Protein AF-A0A9D6YXT6-F1 (afdb_monomer)

Foldseek 3Di:
DPDQFLLNLLQQQQVCLVVVHHGDPVSLVVLLCQLPDPPCVSNVRSVCNCVVRHQVVLVVVPDPSSPLVNLLSVLSSCPSPPPPRDSVVSSVVVVVVPDDDDDPDQAQEDEQEDPQDLVCCVVPVVVVQVVCCVVRVNHQYEYEEDPVSCVVCVPPPRYHYDYDDDPDPDD

Secondary structure (DSSP, 8-state):
-----HHHHHHHHHHHHHTTPPPPHHHHHHHHHHHT-S-HHHHHHHHHIIIIIIIHHHHHT--HHHHHHHHHHHHHHHHHHSTT--HHHHHHHHHHHHS-----S--SEEEEE--SSHHHIIIIIHHHHHHHHHH-TTSEEEEEE-HHHHTTTTTSTTEEEEE--------

Nearest PDB structures (foldseek):
  3p9k-assembly2_C  TM=3.805E-01  e=6.475E-02  Lolium perenne
  6neh-assembly1_B  TM=3.555E-01  e=7.252E-02  Thalictrum flavum subsp. glaucum
  6i72-assembly1_A  TM=3.650E-01  e=2.525E-01  Fragaria x ananassa
  3p0i-assembly2_B  TM=3.584E-01  e=2.893E+00  Leishmania major

Mean predicted aligned error: 5.85 Å

Structure (mmCIF, N/CA/C/O backbone):
data_AF-A0A9D6YXT6-F1
#
_entry.id   AF-A0A9D6YXT6-F1
#
loop_
_atom_site.group_PDB
_atom_site.id
_atom_site.type_symbol
_atom_site.label_atom_id
_atom_site.label_alt_id
_atom_site.label_comp_id
_atom_site.label_asym_id
_atom_site.label_entity_id
_atom_site.label_seq_id
_atom_site.pdbx_PDB_ins_code
_atom_site.Cartn_x
_atom_site.Cartn_y
_atom_site.Cartn_z
_atom_site.occupancy
_atom_site.B_iso_or_equiv
_atom_site.auth_seq_id
_atom_site.auth_comp_id
_atom_site.auth_asym_id
_atom_site.auth_atom_id
_atom_site.pdbx_PDB_model_num
ATOM 1 N N . MET A 1 1 ? 18.171 1.320 -33.066 1.00 43.44 1 MET A N 1
ATOM 2 C CA . MET A 1 1 ? 17.001 1.457 -32.182 1.00 43.44 1 MET A CA 1
ATOM 3 C C . MET A 1 1 ? 17.459 2.403 -31.096 1.00 43.44 1 MET A C 1
ATOM 5 O O . MET A 1 1 ? 18.426 2.065 -30.427 1.00 43.44 1 MET A O 1
ATOM 9 N N . GLU A 1 2 ? 16.958 3.639 -31.077 1.00 48.84 2 GLU A N 1
ATOM 10 C CA . GLU A 1 2 ? 17.351 4.605 -30.044 1.00 48.84 2 GLU A CA 1
ATOM 11 C C . GLU A 1 2 ? 16.994 4.013 -28.679 1.00 48.84 2 GLU A C 1
ATOM 13 O O . GLU A 1 2 ? 15.892 3.495 -28.502 1.00 48.84 2 GLU A O 1
ATOM 18 N N . SER A 1 3 ? 17.963 3.991 -27.766 1.00 68.75 3 SER A N 1
ATOM 19 C CA . SER A 1 3 ? 17.752 3.510 -26.403 1.00 68.75 3 SER A CA 1
ATOM 20 C C . SER A 1 3 ? 16.791 4.481 -25.723 1.00 68.75 3 SER A C 1
ATOM 22 O O . SER A 1 3 ? 17.176 5.619 -25.459 1.00 68.75 3 SER A O 1
ATOM 24 N N . ILE A 1 4 ? 15.543 4.064 -25.500 1.00 81.75 4 ILE A N 1
ATOM 25 C CA . ILE A 1 4 ? 14.562 4.857 -24.750 1.00 81.75 4 ILE A CA 1
ATOM 26 C C . ILE A 1 4 ? 15.086 4.969 -23.319 1.00 81.75 4 ILE A C 1
ATOM 28 O O . ILE A 1 4 ? 15.505 3.973 -22.734 1.00 81.75 4 ILE A O 1
ATOM 32 N N . SER A 1 5 ? 15.124 6.178 -22.765 1.00 94.00 5 SER A N 1
ATOM 33 C CA . SER A 1 5 ? 15.627 6.378 -21.406 1.00 94.00 5 SER A CA 1
ATOM 34 C C . SER A 1 5 ? 14.657 5.809 -20.357 1.00 94.00 5 SER A C 1
ATOM 36 O O . SER A 1 5 ? 13.442 5.814 -20.582 1.00 94.00 5 SER A O 1
ATOM 38 N N . PRO A 1 6 ? 15.134 5.426 -19.156 1.00 96.50 6 PRO A N 1
ATOM 39 C CA . PRO A 1 6 ? 14.256 4.921 -18.096 1.00 96.50 6 PRO A CA 1
ATOM 40 C C . PRO A 1 6 ? 13.129 5.898 -17.728 1.00 96.50 6 PRO A C 1
ATOM 42 O O . PRO A 1 6 ? 12.015 5.500 -17.390 1.00 96.50 6 PRO A O 1
ATOM 45 N N . GLY A 1 7 ? 13.405 7.205 -17.821 1.00 97.50 7 GLY A N 1
ATOM 46 C CA . GLY A 1 7 ? 12.415 8.253 -17.585 1.00 97.50 7 GLY A CA 1
ATOM 47 C C . GLY A 1 7 ? 11.303 8.273 -18.633 1.00 97.50 7 GLY A C 1
ATOM 48 O O . GLY A 1 7 ? 10.136 8.421 -18.277 1.00 97.50 7 GLY A O 1
ATOM 49 N N . GLU A 1 8 ? 11.642 8.092 -19.909 1.00 97.75 8 GLU A N 1
ATOM 50 C CA . GLU A 1 8 ? 10.658 8.006 -20.993 1.00 97.75 8 GLU A CA 1
ATOM 51 C C . GLU A 1 8 ? 9.803 6.743 -20.864 1.00 97.75 8 GLU A C 1
ATOM 53 O O . GLU A 1 8 ? 8.578 6.844 -20.954 1.00 97.75 8 GLU A O 1
ATOM 58 N N . ILE A 1 9 ? 10.417 5.598 -20.532 1.00 97.88 9 ILE A N 1
ATOM 59 C CA . ILE A 1 9 ? 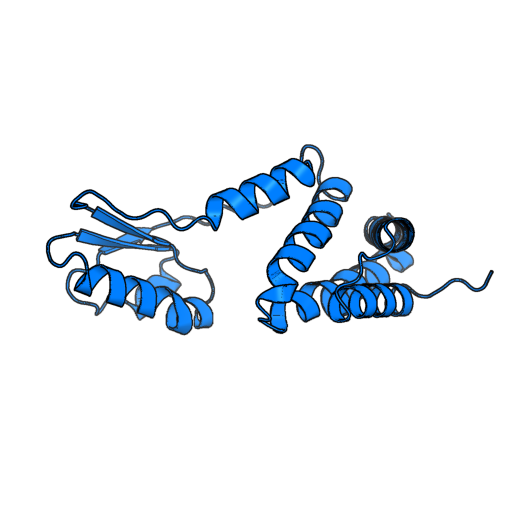9.695 4.348 -20.250 1.00 97.88 9 ILE A CA 1
ATOM 60 C C . ILE A 1 9 ? 8.697 4.556 -19.100 1.00 97.88 9 ILE A C 1
ATOM 62 O O . ILE A 1 9 ? 7.511 4.255 -19.236 1.00 97.88 9 ILE A O 1
ATOM 66 N N . ALA A 1 10 ? 9.136 5.131 -17.975 1.00 98.19 10 ALA A N 1
ATOM 67 C CA . ALA A 1 10 ? 8.265 5.372 -16.824 1.00 98.19 10 ALA A CA 1
ATOM 68 C C . ALA A 1 10 ? 7.097 6.326 -17.146 1.00 98.19 10 ALA A C 1
ATOM 70 O O . ALA A 1 10 ? 5.970 6.096 -16.697 1.00 98.19 10 ALA A O 1
ATOM 71 N N . ILE A 1 11 ? 7.333 7.374 -17.945 1.00 98.12 11 ILE A N 1
ATOM 72 C CA . ILE A 1 11 ? 6.280 8.295 -18.409 1.00 98.12 11 ILE A CA 1
ATOM 73 C C . ILE A 1 11 ? 5.278 7.568 -19.311 1.00 98.12 11 ILE A C 1
ATOM 75 O O . ILE A 1 11 ? 4.068 7.774 -19.185 1.00 98.12 11 ILE A O 1
ATOM 79 N N . GLU A 1 12 ? 5.751 6.721 -20.222 1.00 97.88 12 GLU A N 1
ATOM 80 C CA . GLU A 1 12 ? 4.890 5.948 -21.113 1.00 97.88 12 GLU A CA 1
ATOM 81 C C . GLU A 1 12 ? 3.995 4.978 -20.330 1.00 97.88 12 GLU A C 1
ATOM 83 O O . GLU A 1 12 ? 2.769 4.996 -20.498 1.00 97.88 12 GLU A O 1
ATOM 88 N N . LEU A 1 13 ? 4.578 4.216 -19.399 1.00 98.06 13 LEU A N 1
ATOM 89 C CA . LEU A 1 13 ? 3.853 3.331 -18.483 1.00 98.06 13 LEU A CA 1
ATOM 90 C C . LEU A 1 13 ? 2.803 4.101 -17.666 1.00 98.06 13 LEU A C 1
ATOM 92 O O . LEU A 1 13 ? 1.645 3.674 -17.575 1.00 98.06 13 LEU A O 1
ATOM 96 N N . LEU A 1 14 ? 3.166 5.272 -17.127 1.00 97.75 14 LEU A N 1
ATOM 97 C CA . LEU A 1 14 ? 2.241 6.133 -16.389 1.00 97.75 14 LEU A CA 1
ATOM 98 C C . LEU A 1 14 ? 1.073 6.574 -17.280 1.00 97.75 14 LEU A C 1
ATOM 100 O O . LEU A 1 14 ? -0.085 6.469 -16.879 1.00 97.75 14 LEU A O 1
ATOM 104 N N . ASN A 1 15 ? 1.343 7.014 -18.510 1.00 97.94 15 ASN A N 1
ATOM 105 C CA . ASN A 1 15 ? 0.306 7.435 -19.453 1.00 97.94 15 ASN A CA 1
ATOM 106 C C . ASN A 1 15 ? -0.659 6.296 -19.808 1.00 97.94 15 ASN A C 1
ATOM 108 O O . ASN A 1 15 ? -1.863 6.532 -19.942 1.00 97.94 15 ASN A O 1
ATOM 112 N N . HIS A 1 16 ? -0.170 5.059 -19.938 1.00 97.69 16 HIS A N 1
ATOM 113 C CA . HIS A 1 16 ? -1.038 3.891 -20.101 1.00 97.69 16 HIS A CA 1
ATOM 114 C C . HIS A 1 16 ? -1.982 3.711 -18.911 1.00 97.69 16 HIS A C 1
ATOM 116 O O . HIS A 1 16 ? -3.196 3.597 -19.111 1.00 97.69 16 HIS A O 1
ATOM 122 N N . CYS A 1 17 ? -1.443 3.776 -17.693 1.00 96.56 17 CYS A N 1
ATOM 123 C CA . CYS A 1 17 ? -2.218 3.669 -16.459 1.00 96.56 17 CYS A CA 1
ATOM 124 C C . CYS A 1 17 ? -3.275 4.779 -16.349 1.00 96.56 17 CYS A C 1
ATOM 126 O O . CYS A 1 17 ? -4.447 4.506 -16.080 1.00 96.56 17 CYS A O 1
ATOM 128 N N . LEU A 1 18 ? -2.896 6.033 -16.618 1.00 95.94 18 LEU A N 1
ATOM 129 C CA . LEU A 1 18 ? -3.794 7.189 -16.533 1.00 95.94 18 LEU A CA 1
ATOM 130 C C . LEU A 1 18 ? -4.954 7.109 -17.529 1.00 95.94 18 LEU A C 1
ATOM 132 O O . LEU A 1 18 ? -6.069 7.509 -17.182 1.00 95.94 18 LEU A O 1
ATOM 136 N N . ARG A 1 19 ? -4.717 6.546 -18.722 1.00 96.00 19 ARG A N 1
ATOM 137 C CA . ARG A 1 19 ? -5.738 6.296 -19.755 1.00 96.00 19 ARG A CA 1
ATOM 138 C C . ARG A 1 19 ? -6.630 5.083 -19.468 1.00 96.00 19 ARG A C 1
ATOM 140 O O . ARG A 1 19 ? -7.597 4.874 -20.193 1.00 96.00 19 ARG A O 1
ATOM 147 N N . GLY A 1 20 ? -6.326 4.287 -18.441 1.00 93.00 20 GLY A N 1
ATOM 148 C CA . GLY A 1 20 ? -7.050 3.048 -18.132 1.00 93.00 20 GLY A CA 1
ATOM 149 C C . GLY A 1 20 ? -6.750 1.894 -19.096 1.00 93.00 20 GLY A C 1
ATOM 150 O O . GLY A 1 20 ? -7.465 0.897 -19.100 1.00 93.00 20 GLY A O 1
ATOM 151 N N . SER A 1 21 ? -5.706 2.020 -19.917 1.00 93.06 21 SER A N 1
ATOM 152 C CA . SER A 1 21 ? -5.207 0.928 -20.756 1.00 93.06 21 SER A CA 1
ATOM 153 C C . SER A 1 21 ? -4.228 0.054 -19.974 1.00 93.06 21 SER A C 1
ATOM 155 O O . SER A 1 21 ? -3.519 0.556 -19.101 1.00 93.06 21 SER A O 1
ATOM 157 N N . ARG A 1 22 ? -4.134 -1.234 -20.323 1.00 89.69 22 ARG A N 1
ATOM 158 C CA . ARG A 1 22 ? -3.049 -2.089 -19.823 1.00 89.69 22 ARG A CA 1
ATOM 159 C C . ARG A 1 22 ? -1.712 -1.539 -20.325 1.00 89.69 22 ARG A C 1
ATOM 161 O O . ARG A 1 22 ? -1.607 -1.171 -21.496 1.00 89.69 22 ARG A O 1
ATOM 168 N N . TRP A 1 23 ? -0.730 -1.446 -19.436 1.00 94.44 23 TRP A N 1
ATOM 169 C CA . TRP A 1 23 ? 0.634 -1.083 -19.810 1.00 94.44 23 TRP A CA 1
ATOM 170 C C . TRP A 1 23 ? 1.308 -2.246 -20.561 1.00 94.44 23 TRP A C 1
ATOM 172 O O . TRP A 1 23 ? 0.962 -3.404 -20.312 1.00 94.44 23 TRP A O 1
ATOM 182 N N . PRO A 1 24 ? 2.252 -1.973 -21.476 1.00 95.88 24 PRO A N 1
ATOM 183 C CA . PRO A 1 24 ? 3.062 -3.021 -22.091 1.00 95.88 24 PRO A CA 1
ATOM 184 C C . PRO A 1 24 ? 3.970 -3.687 -21.048 1.00 95.88 24 PRO A C 1
ATOM 186 O O . PRO A 1 24 ? 4.709 -2.994 -20.350 1.00 95.88 24 PRO A O 1
ATOM 189 N N . GLU A 1 25 ? 3.908 -5.015 -20.933 1.00 94.69 25 GLU A N 1
ATOM 190 C CA . GLU A 1 25 ? 4.705 -5.772 -19.952 1.00 94.69 25 GLU A CA 1
ATOM 191 C C . GLU A 1 25 ? 6.196 -5.691 -20.262 1.00 94.69 25 GLU A C 1
ATOM 193 O O . GLU A 1 25 ? 6.953 -5.324 -19.375 1.00 94.69 25 GLU A O 1
ATOM 198 N N . ASP A 1 26 ? 6.592 -5.847 -21.527 1.00 95.94 26 ASP A N 1
ATOM 199 C CA . ASP A 1 26 ? 7.999 -5.756 -21.943 1.00 95.94 26 ASP A CA 1
ATOM 200 C C . ASP A 1 26 ? 8.654 -4.410 -21.568 1.00 95.94 26 ASP A C 1
ATOM 202 O O . ASP A 1 26 ? 9.834 -4.360 -21.221 1.00 95.94 26 ASP A O 1
ATOM 206 N N . LEU A 1 27 ? 7.897 -3.303 -21.606 1.00 96.62 27 LEU A N 1
ATOM 207 C CA . LEU A 1 27 ? 8.403 -1.988 -21.184 1.00 96.62 27 LEU A CA 1
ATOM 208 C C . LEU A 1 27 ? 8.603 -1.920 -19.671 1.00 96.62 27 LEU A C 1
ATOM 210 O O . LEU A 1 27 ? 9.585 -1.348 -19.202 1.00 96.62 27 LEU A O 1
ATOM 214 N N . LEU A 1 28 ? 7.667 -2.486 -18.908 1.00 97.56 28 LEU A N 1
ATOM 215 C CA . LEU A 1 28 ? 7.794 -2.559 -17.459 1.00 97.56 28 LEU A CA 1
ATOM 216 C C . LEU A 1 28 ? 8.953 -3.482 -17.065 1.00 97.56 28 LEU A C 1
ATOM 218 O O . LEU A 1 28 ? 9.742 -3.103 -16.207 1.00 97.56 28 LEU A O 1
ATOM 222 N N . ASP A 1 29 ? 9.089 -4.632 -17.722 1.00 97.25 29 ASP A N 1
ATOM 223 C CA . ASP A 1 29 ? 10.182 -5.580 -17.509 1.00 97.25 29 ASP A CA 1
ATOM 224 C C . ASP A 1 29 ? 11.534 -4.945 -17.818 1.00 97.25 29 ASP A C 1
ATOM 226 O O . ASP A 1 29 ? 12.435 -5.038 -16.996 1.00 97.25 29 ASP A O 1
ATOM 230 N N . THR A 1 30 ? 11.647 -4.194 -18.918 1.00 97.12 30 THR A N 1
ATOM 231 C CA . THR A 1 30 ? 12.873 -3.442 -19.241 1.00 97.12 30 THR A CA 1
ATOM 232 C C . THR A 1 30 ? 13.252 -2.480 -18.112 1.00 97.12 30 THR A C 1
ATOM 234 O O . THR A 1 30 ? 14.396 -2.462 -17.666 1.00 97.12 30 THR A O 1
ATOM 237 N N . LEU A 1 31 ? 12.288 -1.702 -17.605 1.00 97.81 31 LEU A N 1
ATOM 238 C CA . LEU A 1 31 ? 12.543 -0.749 -16.522 1.00 97.81 31 LEU A CA 1
ATOM 239 C C . LEU A 1 31 ? 12.917 -1.444 -15.203 1.00 97.81 31 LEU A C 1
ATOM 241 O O . LEU A 1 31 ? 13.724 -0.913 -14.441 1.00 97.81 31 LEU A O 1
ATOM 245 N N . ILE A 1 32 ? 12.317 -2.602 -14.914 1.00 97.81 32 ILE A N 1
ATOM 246 C CA . ILE A 1 32 ? 12.629 -3.395 -13.720 1.00 97.81 32 ILE A CA 1
ATOM 247 C C . ILE A 1 32 ? 14.019 -4.019 -13.838 1.00 97.81 32 ILE A C 1
ATOM 249 O O . ILE A 1 32 ? 14.790 -3.929 -12.888 1.00 97.81 32 ILE A O 1
ATOM 253 N N . ASP A 1 33 ? 14.337 -4.627 -14.978 1.00 97.50 33 ASP A N 1
ATOM 254 C CA . ASP A 1 33 ? 15.618 -5.288 -15.212 1.00 97.50 33 ASP A CA 1
ATOM 255 C C . ASP A 1 33 ? 16.767 -4.280 -15.100 1.00 97.50 33 ASP A C 1
ATOM 257 O O . ASP A 1 33 ? 17.734 -4.543 -14.391 1.00 97.50 33 ASP A O 1
ATOM 261 N N . GLU A 1 34 ? 16.621 -3.083 -15.682 1.00 97.62 34 GLU A N 1
ATOM 262 C CA . GLU A 1 34 ? 17.597 -2.004 -15.498 1.00 97.62 34 GLU A CA 1
ATOM 263 C C . GLU A 1 34 ? 17.688 -1.545 -14.038 1.00 97.62 34 GLU A C 1
ATOM 265 O O . GLU A 1 34 ? 18.783 -1.279 -13.556 1.00 97.62 34 GLU A O 1
ATOM 270 N N . ALA A 1 35 ? 16.567 -1.459 -13.310 1.00 97.81 35 ALA A N 1
ATOM 271 C CA . ALA A 1 35 ? 16.558 -1.063 -11.898 1.00 97.81 35 ALA A CA 1
ATOM 272 C C . ALA A 1 35 ? 17.209 -2.103 -10.968 1.00 97.81 35 ALA A C 1
ATOM 274 O O . ALA A 1 35 ? 17.681 -1.735 -9.892 1.00 97.81 35 ALA A O 1
ATOM 275 N N . LEU A 1 36 ? 17.222 -3.375 -11.371 1.00 97.44 36 LEU A N 1
ATOM 276 C CA . LEU A 1 36 ? 17.840 -4.491 -10.651 1.00 97.44 36 LEU A CA 1
ATOM 277 C C . LEU A 1 36 ? 19.265 -4.806 -11.135 1.00 97.44 36 LEU A C 1
ATOM 279 O O . LEU A 1 36 ? 19.871 -5.749 -10.627 1.00 97.44 36 LEU A O 1
ATOM 283 N N . ASP A 1 37 ? 19.788 -4.049 -12.102 1.00 97.75 37 ASP A N 1
ATOM 284 C CA . ASP A 1 37 ? 21.118 -4.270 -12.666 1.00 97.75 37 ASP A CA 1
ATOM 285 C C . ASP A 1 37 ? 22.225 -4.080 -11.609 1.00 97.75 37 ASP A C 1
ATOM 287 O O . ASP A 1 37 ? 22.108 -3.276 -10.679 1.00 97.75 37 ASP A O 1
ATOM 291 N N . GLU A 1 38 ? 23.322 -4.825 -11.747 1.00 97.06 38 GLU A N 1
ATOM 292 C CA . GLU A 1 38 ? 24.480 -4.707 -10.856 1.00 97.06 38 GLU A CA 1
ATOM 293 C C . GLU A 1 38 ? 25.279 -3.413 -11.112 1.00 97.06 38 GLU A C 1
ATOM 295 O O . GLU A 1 38 ? 25.961 -2.918 -10.210 1.00 97.06 38 GLU A O 1
ATOM 300 N N . ASP A 1 39 ? 25.206 -2.837 -12.321 1.00 97.44 39 ASP A N 1
ATOM 301 C CA . ASP A 1 39 ? 25.798 -1.536 -12.630 1.00 97.44 39 ASP A CA 1
ATOM 302 C C . ASP A 1 39 ? 24.911 -0.404 -12.093 1.00 97.44 39 ASP A C 1
ATOM 304 O O . ASP A 1 39 ? 23.877 -0.044 -12.661 1.00 97.44 39 ASP A O 1
ATOM 308 N N . GLU A 1 40 ? 25.376 0.247 -11.024 1.00 96.94 40 GLU A N 1
ATOM 309 C CA . GLU A 1 40 ? 24.709 1.402 -10.415 1.00 96.94 40 GLU A CA 1
ATOM 310 C C . GLU A 1 40 ? 24.395 2.532 -11.411 1.00 96.94 40 GLU A C 1
ATOM 312 O O . GLU A 1 40 ? 23.467 3.316 -11.178 1.00 96.94 40 GLU A O 1
ATOM 317 N N . ARG A 1 41 ? 25.143 2.641 -12.520 1.00 95.62 41 ARG A N 1
ATOM 318 C CA . ARG A 1 41 ? 24.898 3.643 -13.570 1.00 95.62 41 ARG A CA 1
ATOM 319 C C . ARG A 1 41 ? 23.615 3.376 -14.350 1.00 95.62 41 ARG A C 1
ATOM 321 O O . ARG A 1 41 ? 23.041 4.335 -14.864 1.00 95.62 41 ARG A O 1
ATOM 328 N N . LEU A 1 42 ? 23.180 2.119 -14.421 1.00 94.50 42 LEU A N 1
ATOM 329 C CA . LEU A 1 42 ? 21.900 1.695 -14.991 1.00 94.50 42 LEU A CA 1
ATOM 330 C C . LEU A 1 42 ? 20.820 1.655 -13.900 1.00 94.50 42 LEU A C 1
ATOM 332 O O . LEU A 1 42 ? 19.773 2.293 -14.039 1.00 94.50 42 LEU A O 1
ATOM 336 N N . ALA A 1 43 ? 21.129 1.036 -12.757 1.00 97.62 43 ALA A N 1
ATOM 337 C CA . ALA A 1 43 ? 20.175 0.835 -11.670 1.00 97.62 43 ALA A CA 1
ATOM 338 C C . ALA A 1 43 ? 19.663 2.130 -11.042 1.00 97.62 43 ALA A C 1
ATOM 340 O O . ALA A 1 43 ? 18.466 2.271 -10.786 1.00 97.62 43 ALA A O 1
ATOM 341 N N . THR A 1 44 ? 20.535 3.116 -10.815 1.00 97.62 44 THR A N 1
ATOM 342 C CA . THR A 1 44 ? 20.147 4.374 -10.159 1.00 97.62 44 THR A CA 1
ATOM 343 C C . THR A 1 44 ? 19.099 5.167 -10.953 1.00 97.62 44 THR A C 1
ATOM 345 O O . THR A 1 44 ? 18.063 5.526 -10.377 1.00 97.62 44 THR A O 1
ATOM 348 N N . PRO A 1 45 ? 19.309 5.491 -12.248 1.00 97.88 45 PRO A N 1
ATOM 349 C CA . PRO A 1 45 ? 18.307 6.223 -13.017 1.00 97.88 45 PRO A CA 1
ATOM 350 C C . PRO A 1 45 ? 17.015 5.421 -13.222 1.00 97.88 45 PRO A C 1
ATOM 352 O O . PRO A 1 45 ? 15.941 6.020 -13.128 1.00 97.88 45 PRO A O 1
ATOM 355 N N . ALA A 1 46 ? 17.090 4.102 -13.427 1.00 98.06 46 ALA A N 1
ATOM 356 C CA . ALA A 1 46 ? 15.914 3.246 -13.581 1.00 98.06 46 ALA A CA 1
ATOM 357 C C . ALA A 1 46 ? 15.095 3.136 -12.289 1.00 98.06 46 ALA A C 1
ATOM 359 O O . ALA A 1 46 ? 13.892 3.396 -12.302 1.00 98.06 46 ALA A O 1
ATOM 360 N N . THR A 1 47 ? 15.748 2.900 -11.148 1.00 98.25 47 THR A N 1
ATOM 361 C CA . THR A 1 47 ? 15.110 2.918 -9.821 1.00 98.25 47 THR A CA 1
ATOM 362 C C . THR A 1 47 ? 14.422 4.255 -9.570 1.00 98.25 47 THR A C 1
ATOM 364 O O . THR A 1 47 ? 13.256 4.305 -9.172 1.00 98.25 47 THR A O 1
ATOM 367 N N . ARG A 1 48 ? 15.110 5.370 -9.845 1.00 98.25 48 ARG A N 1
ATOM 368 C CA . ARG A 1 48 ? 14.524 6.702 -9.671 1.00 98.25 48 ARG A CA 1
ATOM 369 C C . ARG A 1 48 ? 13.310 6.912 -10.574 1.00 98.25 48 ARG A C 1
ATOM 371 O O . ARG A 1 48 ? 12.329 7.488 -10.114 1.00 98.25 48 ARG A O 1
ATOM 378 N N . ALA A 1 49 ? 13.367 6.486 -11.833 1.00 98.31 49 ALA A N 1
ATOM 379 C CA . ALA A 1 49 ? 12.247 6.610 -12.759 1.00 98.31 49 ALA A CA 1
ATOM 380 C C . ALA A 1 49 ? 11.054 5.745 -12.319 1.00 98.31 49 ALA A C 1
ATOM 382 O O . ALA A 1 49 ? 9.938 6.255 -12.213 1.00 98.31 49 ALA A O 1
ATOM 383 N N . LEU A 1 50 ? 11.297 4.479 -11.970 1.00 98.31 50 LEU A N 1
ATOM 384 C CA . LEU A 1 50 ? 10.284 3.565 -11.449 1.00 98.31 50 LEU A CA 1
ATOM 385 C C . LEU A 1 50 ? 9.567 4.168 -10.237 1.00 98.31 50 LEU A C 1
ATOM 387 O O . LEU A 1 50 ? 8.344 4.280 -10.241 1.00 98.31 50 LEU A O 1
ATOM 391 N N . PHE A 1 51 ? 10.303 4.625 -9.222 1.00 97.94 51 PHE A N 1
ATOM 392 C CA . PHE A 1 51 ? 9.673 5.153 -8.014 1.00 97.94 51 PHE A CA 1
ATOM 393 C C . PHE A 1 51 ? 9.096 6.558 -8.202 1.00 97.94 51 PHE A C 1
ATOM 395 O O . PHE A 1 51 ? 7.891 6.738 -8.046 1.00 97.94 51 PHE A O 1
ATOM 402 N N . ALA A 1 52 ? 9.908 7.542 -8.588 1.00 97.38 52 ALA A N 1
ATOM 403 C CA . ALA A 1 52 ? 9.502 8.949 -8.554 1.00 97.38 52 ALA A CA 1
ATOM 404 C C . ALA A 1 52 ? 8.521 9.343 -9.672 1.00 97.38 52 ALA A C 1
ATOM 406 O O . ALA A 1 52 ? 7.756 10.298 -9.525 1.00 97.38 52 ALA A O 1
ATOM 407 N N . ILE A 1 53 ? 8.553 8.650 -10.816 1.00 97.88 53 ILE A N 1
ATOM 408 C CA . ILE A 1 53 ? 7.695 8.974 -11.965 1.00 97.88 53 ILE A CA 1
ATOM 409 C C . ILE A 1 53 ? 6.481 8.052 -12.019 1.00 97.88 53 ILE A C 1
ATOM 411 O O . ILE A 1 53 ? 5.393 8.537 -12.318 1.00 97.88 53 ILE A O 1
ATOM 415 N N . LEU A 1 54 ? 6.632 6.757 -11.734 1.00 97.56 54 LEU A N 1
ATOM 416 C CA . LEU A 1 54 ? 5.544 5.793 -11.892 1.00 97.56 54 LEU A CA 1
ATOM 417 C C . LEU A 1 54 ? 4.852 5.464 -10.562 1.00 97.56 54 LEU A C 1
ATOM 419 O O . LEU A 1 54 ? 3.674 5.786 -10.399 1.00 97.56 54 LEU A O 1
ATOM 423 N N . ILE A 1 55 ? 5.558 4.851 -9.607 1.00 96.81 55 ILE A N 1
ATOM 424 C CA . ILE A 1 55 ? 4.953 4.323 -8.370 1.00 96.81 55 ILE A CA 1
ATOM 425 C C . ILE A 1 55 ? 4.407 5.442 -7.479 1.00 96.81 55 ILE A C 1
ATOM 427 O O . ILE A 1 55 ? 3.230 5.407 -7.117 1.00 96.81 55 ILE A O 1
ATOM 431 N N . GLU A 1 56 ? 5.215 6.455 -7.164 1.00 95.56 56 GLU A N 1
ATOM 432 C CA . GLU A 1 56 ? 4.801 7.580 -6.317 1.00 95.56 56 GLU A CA 1
ATOM 433 C C . GLU A 1 56 ? 3.659 8.358 -6.966 1.00 95.56 56 GLU A C 1
ATOM 435 O O . GLU A 1 56 ? 2.649 8.624 -6.323 1.00 95.56 56 GLU A O 1
ATOM 440 N N . ARG A 1 57 ? 3.745 8.642 -8.273 1.00 95.38 57 ARG A N 1
ATOM 441 C CA . ARG A 1 57 ? 2.673 9.357 -8.979 1.00 95.38 57 ARG A CA 1
ATOM 442 C C . ARG A 1 57 ? 1.356 8.598 -8.964 1.00 95.38 57 ARG A C 1
ATOM 444 O O . ARG A 1 57 ? 0.321 9.213 -8.732 1.00 95.38 57 ARG A O 1
ATOM 451 N N . LEU A 1 58 ? 1.368 7.288 -9.208 1.00 95.06 58 LEU A N 1
ATOM 452 C CA . LEU A 1 58 ? 0.149 6.483 -9.131 1.00 95.06 58 LEU A CA 1
ATOM 453 C C . LEU A 1 58 ? -0.411 6.429 -7.702 1.00 95.06 58 LEU A C 1
ATOM 455 O O . LEU A 1 58 ? -1.630 6.480 -7.537 1.00 95.06 58 LEU A O 1
ATOM 459 N N . GLY A 1 59 ? 0.455 6.355 -6.688 1.00 89.81 59 GLY A N 1
ATOM 460 C CA . GLY A 1 59 ? 0.060 6.362 -5.279 1.00 89.81 59 GLY A CA 1
ATOM 461 C C . GLY A 1 59 ? -0.539 7.694 -4.815 1.00 89.81 59 GLY A C 1
ATOM 462 O O . GLY A 1 59 ? -1.575 7.703 -4.150 1.00 89.81 59 GLY A O 1
ATOM 463 N N . ASP A 1 60 ? 0.063 8.812 -5.220 1.00 91.19 60 ASP A N 1
ATOM 464 C CA . ASP A 1 60 ? -0.270 10.165 -4.752 1.00 91.19 60 ASP A CA 1
ATOM 465 C C . ASP A 1 60 ? -1.483 10.790 -5.447 1.00 91.19 60 ASP A C 1
ATOM 467 O O . ASP A 1 60 ? -1.985 11.829 -5.017 1.00 91.19 60 ASP A O 1
ATOM 471 N N . LEU A 1 61 ? -1.976 10.184 -6.529 1.00 91.25 61 LEU A N 1
ATOM 472 C CA . LEU A 1 61 ? -3.193 10.654 -7.190 1.00 91.25 61 LEU A CA 1
ATOM 473 C C . LEU A 1 61 ? -4.452 10.386 -6.357 1.00 91.25 61 LEU A C 1
ATOM 475 O O . LEU A 1 61 ? -5.455 11.062 -6.555 1.00 91.25 61 LEU A O 1
ATOM 479 N N . PHE A 1 62 ? -4.419 9.407 -5.444 1.00 82.12 62 PHE A N 1
ATOM 480 C CA . PHE A 1 62 ? -5.573 8.988 -4.630 1.00 82.12 62 PHE A CA 1
ATOM 481 C C . P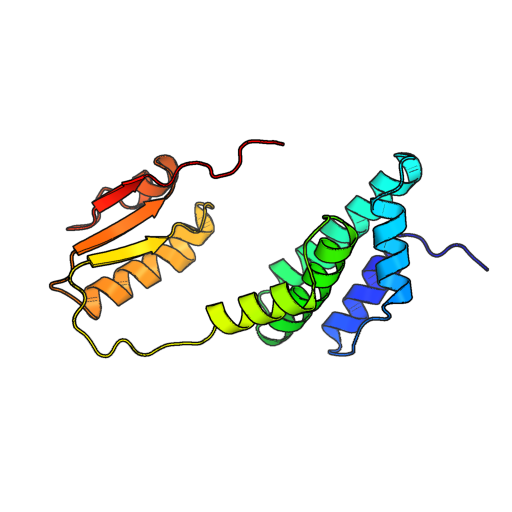HE A 1 62 ? -6.851 8.690 -5.445 1.00 82.12 62 PHE A C 1
ATOM 483 O O . PHE A 1 62 ? -7.963 8.732 -4.922 1.00 82.12 62 PHE A O 1
ATOM 490 N N . GLU A 1 63 ? -6.699 8.351 -6.727 1.00 90.44 63 GLU A N 1
ATOM 491 C CA . GLU A 1 63 ? -7.797 8.086 -7.655 1.00 90.44 63 GLU A CA 1
ATOM 492 C C . GLU A 1 63 ? -8.305 6.643 -7.493 1.00 90.44 63 GLU A C 1
ATOM 494 O O . GLU A 1 63 ? -7.566 5.705 -7.814 1.00 90.44 63 GLU A O 1
ATOM 499 N N . PRO A 1 64 ? -9.571 6.410 -7.085 1.00 90.31 64 PRO A N 1
ATOM 500 C CA . PRO A 1 64 ? -10.081 5.059 -6.827 1.00 90.31 64 PRO A CA 1
ATOM 501 C C . PRO A 1 64 ? -9.937 4.101 -8.015 1.00 90.31 64 PRO A C 1
ATOM 503 O O . PRO A 1 64 ? -9.656 2.916 -7.837 1.00 90.31 64 PRO A O 1
ATOM 506 N N . ARG A 1 65 ? -10.082 4.621 -9.242 1.00 89.81 65 ARG A N 1
ATOM 507 C CA . ARG A 1 65 ? -9.931 3.849 -10.487 1.00 89.81 65 ARG A CA 1
ATOM 508 C C . ARG A 1 65 ? -8.501 3.356 -10.735 1.00 89.81 65 ARG A C 1
ATOM 510 O O . ARG A 1 65 ? -8.318 2.431 -11.514 1.00 89.81 65 ARG A O 1
ATOM 517 N N . LEU A 1 66 ? -7.497 3.992 -10.127 1.00 94.00 66 LEU A N 1
ATOM 518 C CA . LEU A 1 66 ? -6.085 3.640 -10.294 1.00 94.00 66 LEU A CA 1
ATOM 519 C C . LEU A 1 66 ? -5.594 2.669 -9.219 1.00 94.00 66 LEU A C 1
ATOM 521 O O . LEU A 1 66 ? -4.520 2.101 -9.378 1.00 94.00 66 LEU A O 1
ATOM 525 N N . CYS A 1 67 ? -6.364 2.432 -8.154 1.00 92.81 67 CYS A N 1
ATOM 526 C CA . CYS A 1 67 ? -5.947 1.553 -7.064 1.00 92.81 67 CYS A CA 1
ATOM 527 C C . CYS A 1 67 ? -5.674 0.113 -7.530 1.00 92.81 67 CYS A C 1
ATOM 529 O O . CYS A 1 67 ? -4.654 -0.466 -7.159 1.00 92.81 67 CYS A O 1
ATOM 531 N N . ASP A 1 68 ? -6.548 -0.452 -8.368 1.00 93.62 68 ASP A N 1
ATOM 532 C CA . ASP A 1 68 ? -6.365 -1.812 -8.895 1.00 93.62 68 ASP A CA 1
ATOM 533 C C . ASP A 1 68 ? -5.221 -1.875 -9.914 1.00 93.62 68 ASP A C 1
ATOM 535 O O . ASP A 1 68 ? -4.451 -2.835 -9.918 1.00 93.62 68 ASP A O 1
ATOM 539 N N . THR A 1 69 ? -5.075 -0.828 -10.731 1.00 95.25 69 THR A N 1
ATOM 540 C CA . THR A 1 69 ? -3.966 -0.651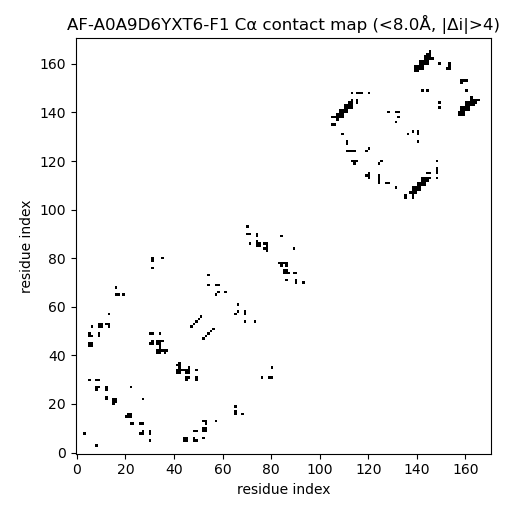 -11.680 1.00 95.25 69 THR A CA 1
ATOM 541 C C . THR A 1 69 ? -2.628 -0.625 -10.946 1.00 95.25 69 THR A C 1
ATOM 543 O O . THR A 1 69 ? -1.734 -1.392 -11.286 1.00 95.25 69 THR A O 1
ATOM 546 N N . TYR A 1 70 ? -2.513 0.192 -9.895 1.00 95.62 70 TYR A N 1
ATOM 547 C CA . TYR A 1 70 ? -1.333 0.262 -9.034 1.00 95.62 70 TYR A CA 1
ATOM 548 C C . TYR A 1 70 ? -1.030 -1.094 -8.397 1.00 95.62 70 TYR A C 1
ATOM 550 O O . TYR A 1 70 ? 0.107 -1.555 -8.442 1.00 95.62 70 TYR A O 1
ATOM 558 N N . ALA A 1 71 ? -2.042 -1.752 -7.821 1.00 95.69 71 ALA A N 1
ATOM 559 C CA . ALA A 1 71 ? -1.853 -3.032 -7.152 1.00 95.69 71 ALA A CA 1
ATOM 560 C C . ALA A 1 71 ? -1.349 -4.105 -8.122 1.00 95.69 71 ALA A C 1
ATOM 562 O O . ALA A 1 71 ? -0.433 -4.845 -7.775 1.00 95.69 71 ALA A O 1
ATOM 563 N N . ALA A 1 72 ? -1.905 -4.175 -9.332 1.00 96.38 72 ALA A N 1
ATOM 564 C CA . ALA A 1 72 ? -1.457 -5.109 -10.357 1.00 96.38 72 ALA A CA 1
ATOM 565 C C . ALA A 1 72 ? -0.038 -4.783 -10.857 1.00 96.38 72 ALA A C 1
ATOM 567 O O . ALA A 1 72 ? 0.802 -5.678 -10.893 1.00 96.38 72 ALA A O 1
ATOM 568 N N . LEU A 1 73 ? 0.254 -3.512 -11.156 1.00 97.44 73 LEU A N 1
ATOM 569 C CA . LEU A 1 73 ? 1.569 -3.072 -11.634 1.00 97.44 73 LEU A CA 1
ATOM 570 C C . LEU A 1 73 ? 2.658 -3.336 -10.600 1.00 97.44 73 LEU A C 1
ATOM 572 O O . LEU A 1 73 ? 3.675 -3.951 -10.903 1.00 97.44 73 LEU A O 1
ATOM 576 N N . PHE A 1 74 ? 2.440 -2.912 -9.357 1.00 97.12 74 PHE A N 1
ATOM 577 C CA . PHE A 1 74 ? 3.448 -3.064 -8.318 1.00 97.12 74 PHE A CA 1
ATOM 578 C C . PHE A 1 74 ? 3.586 -4.517 -7.852 1.00 97.12 74 PHE A C 1
ATOM 580 O O . PHE A 1 74 ? 4.672 -4.925 -7.462 1.00 97.12 74 PHE A O 1
ATOM 587 N N . SER A 1 75 ? 2.532 -5.335 -7.949 1.00 97.75 75 SER A N 1
ATOM 588 C CA . SER A 1 75 ? 2.659 -6.780 -7.70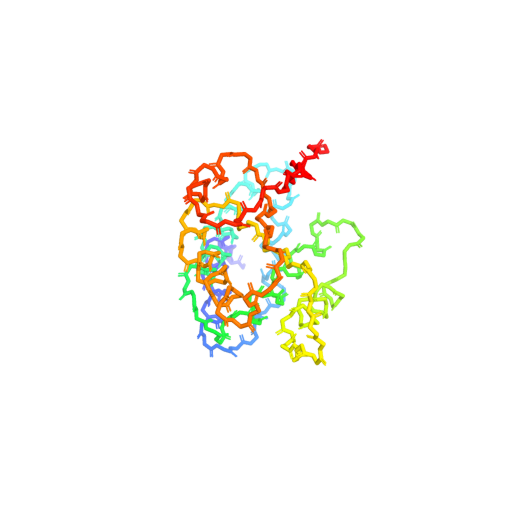7 1.00 97.75 75 SER A CA 1
ATOM 589 C C . SER A 1 75 ? 3.572 -7.455 -8.733 1.00 97.75 75 SER A C 1
ATOM 591 O O . SER A 1 75 ? 4.335 -8.334 -8.350 1.00 97.75 75 SER A O 1
ATOM 593 N N . HIS A 1 76 ? 3.537 -7.018 -9.999 1.00 97.56 76 HIS A N 1
ATOM 594 C CA . HIS A 1 76 ? 4.471 -7.475 -11.036 1.00 97.56 76 HIS A CA 1
ATOM 595 C C . HIS A 1 76 ? 5.914 -7.072 -10.714 1.00 97.56 76 HIS A C 1
ATOM 597 O O . HIS A 1 76 ? 6.808 -7.911 -10.720 1.00 97.56 76 HIS A O 1
ATOM 603 N N . VAL A 1 77 ? 6.131 -5.812 -10.315 1.00 97.56 77 VAL A N 1
ATOM 604 C CA . VAL A 1 77 ? 7.445 -5.332 -9.841 1.00 97.56 77 VAL A CA 1
ATOM 605 C C . VAL A 1 77 ? 7.965 -6.191 -8.682 1.00 97.56 77 VAL A C 1
ATOM 607 O O . VAL A 1 77 ? 9.125 -6.596 -8.685 1.00 97.56 77 VAL A O 1
ATOM 610 N N . LEU A 1 78 ? 7.115 -6.497 -7.696 1.00 97.31 78 LEU A N 1
ATOM 611 C CA . LEU A 1 78 ? 7.494 -7.297 -6.529 1.00 97.31 78 LEU A CA 1
ATOM 612 C C . LEU A 1 78 ? 7.809 -8.756 -6.878 1.00 97.31 78 LEU A C 1
ATOM 614 O O . LEU A 1 78 ? 8.748 -9.301 -6.310 1.00 97.31 78 LEU A O 1
ATOM 618 N N . GLU A 1 79 ? 7.062 -9.378 -7.792 1.00 97.25 79 GLU A N 1
ATOM 619 C CA . GLU A 1 79 ? 7.357 -10.733 -8.288 1.00 97.25 79 GLU A CA 1
ATOM 620 C C . GLU A 1 79 ? 8.735 -10.798 -8.960 1.00 97.25 79 GLU A C 1
ATOM 622 O O . GLU A 1 79 ? 9.500 -11.732 -8.725 1.00 97.25 79 GLU A O 1
ATOM 627 N N . ARG A 1 80 ? 9.082 -9.779 -9.753 1.00 95.62 80 ARG A N 1
ATOM 628 C CA . ARG A 1 80 ? 10.386 -9.689 -10.422 1.00 95.62 80 ARG A CA 1
ATOM 629 C C . ARG A 1 80 ? 11.534 -9.416 -9.445 1.00 95.62 80 ARG A C 1
ATOM 631 O O . ARG A 1 80 ? 12.611 -9.981 -9.602 1.00 95.62 80 ARG A O 1
ATOM 638 N N . ALA A 1 81 ? 11.310 -8.568 -8.441 1.00 95.31 81 ALA A N 1
ATOM 639 C CA . ALA A 1 81 ? 12.355 -8.114 -7.523 1.00 95.31 81 ALA A CA 1
ATOM 640 C C . ALA A 1 81 ? 12.582 -9.030 -6.307 1.00 95.31 81 ALA A C 1
ATOM 642 O O . ALA A 1 81 ? 13.669 -9.015 -5.730 1.00 95.31 81 ALA A O 1
ATOM 643 N N . LEU A 1 82 ? 11.574 -9.795 -5.872 1.00 95.06 82 LEU A N 1
ATOM 644 C CA . LEU A 1 82 ? 11.624 -10.563 -4.625 1.00 95.06 82 LEU A CA 1
ATOM 645 C C . LEU A 1 82 ? 11.275 -12.043 -4.856 1.00 95.06 82 LEU A C 1
ATOM 647 O O . LEU A 1 82 ? 10.122 -12.367 -5.155 1.00 95.06 82 LEU A O 1
ATOM 651 N N . PRO A 1 83 ? 12.228 -12.970 -4.633 1.00 91.31 83 PRO A N 1
ATOM 652 C CA . PRO A 1 83 ? 11.975 -14.399 -4.764 1.00 91.31 83 PRO A CA 1
ATOM 653 C C . PRO A 1 83 ? 10.826 -14.885 -3.871 1.00 91.31 83 PRO A C 1
ATOM 655 O O . PRO A 1 83 ? 10.758 -14.565 -2.684 1.00 91.31 83 PRO A O 1
ATOM 658 N N . GLY A 1 84 ? 9.953 -15.725 -4.431 1.00 93.75 84 GLY A N 1
ATOM 659 C CA . GLY A 1 84 ? 8.861 -16.374 -3.696 1.00 93.75 84 GLY A CA 1
ATOM 660 C C . GLY A 1 84 ? 7.578 -15.547 -3.571 1.00 93.75 84 GLY A C 1
ATOM 661 O O . GLY A 1 84 ? 6.640 -15.996 -2.910 1.00 93.75 84 GLY A O 1
ATOM 662 N N . LEU A 1 85 ? 7.511 -14.370 -4.197 1.00 96.06 85 LEU A N 1
ATOM 663 C CA . LEU A 1 85 ? 6.261 -13.638 -4.381 1.00 96.06 85 LEU A CA 1
ATOM 664 C C . LEU A 1 85 ? 5.683 -13.922 -5.767 1.00 96.06 85 LEU A C 1
ATOM 666 O O . LEU A 1 85 ? 6.405 -13.887 -6.753 1.00 96.06 85 LEU A O 1
ATOM 670 N N . GLU A 1 86 ? 4.374 -14.159 -5.831 1.00 97.81 86 GLU A N 1
ATOM 671 C CA . GLU A 1 86 ? 3.631 -14.298 -7.088 1.00 97.81 86 GLU A CA 1
ATOM 672 C C . GLU A 1 86 ? 2.663 -13.121 -7.234 1.00 97.81 86 GLU A C 1
ATOM 674 O O . GLU A 1 86 ? 1.825 -12.877 -6.355 1.00 97.81 86 GLU A O 1
ATOM 679 N N . ALA A 1 87 ? 2.731 -12.404 -8.353 1.00 97.25 87 ALA A N 1
ATOM 680 C CA . ALA A 1 87 ? 1.947 -11.204 -8.611 1.00 97.25 87 ALA A CA 1
ATOM 681 C C . ALA A 1 87 ? 0.442 -11.494 -8.530 1.00 97.25 87 ALA A C 1
ATOM 683 O O . ALA A 1 87 ? -0.318 -10.746 -7.908 1.00 97.25 87 ALA A O 1
ATOM 684 N N . ALA A 1 88 ? 0.005 -12.630 -9.081 1.00 97.31 88 ALA A N 1
ATOM 685 C CA . ALA A 1 88 ? -1.386 -13.069 -9.010 1.00 97.31 88 ALA A CA 1
ATOM 686 C C . ALA A 1 88 ? -1.852 -13.301 -7.561 1.00 97.31 88 ALA A C 1
ATOM 688 O O . ALA A 1 88 ? -2.954 -12.883 -7.190 1.00 97.31 88 ALA A O 1
ATOM 689 N N . ALA A 1 89 ? -1.010 -13.913 -6.721 1.00 97.88 89 ALA A N 1
ATOM 690 C CA . ALA A 1 89 ? -1.312 -14.148 -5.312 1.00 97.88 89 ALA A CA 1
ATOM 691 C C . ALA A 1 89 ? -1.354 -12.836 -4.509 1.00 97.88 89 ALA A C 1
ATOM 693 O O . ALA A 1 89 ? -2.241 -12.650 -3.670 1.00 97.88 89 ALA A O 1
ATOM 694 N N . LEU A 1 90 ? -0.446 -11.896 -4.797 1.00 97.81 90 LEU A N 1
ATOM 695 C CA . LEU A 1 90 ? -0.438 -10.559 -4.197 1.00 97.81 90 LEU A CA 1
ATOM 696 C C . LEU A 1 90 ? -1.710 -9.775 -4.545 1.00 97.81 90 LEU A C 1
ATOM 698 O O . LEU A 1 90 ? -2.367 -9.243 -3.646 1.00 97.81 90 LEU A O 1
ATOM 702 N N . VAL A 1 91 ? -2.119 -9.770 -5.818 1.00 97.62 91 VAL A N 1
ATOM 703 C CA . VAL A 1 91 ? -3.366 -9.128 -6.267 1.00 97.62 91 VAL A CA 1
ATOM 704 C C . VAL A 1 91 ? -4.592 -9.793 -5.638 1.00 97.62 91 VAL A C 1
ATOM 706 O O . VAL A 1 91 ? -5.505 -9.099 -5.183 1.00 97.62 91 VAL A O 1
ATOM 709 N N . ALA A 1 92 ? -4.627 -11.126 -5.561 1.00 97.31 92 ALA A N 1
ATOM 710 C CA . ALA A 1 92 ? -5.718 -11.850 -4.910 1.00 97.31 92 ALA A CA 1
ATOM 711 C C . ALA A 1 92 ? -5.827 -11.486 -3.421 1.00 97.31 92 ALA A C 1
ATOM 713 O O . ALA A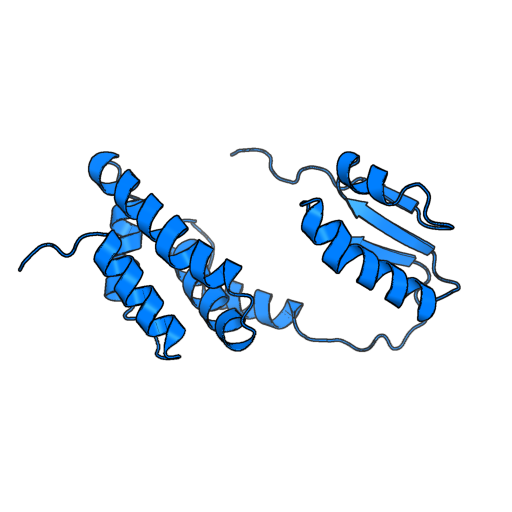 1 92 ? -6.918 -11.187 -2.929 1.00 97.31 92 ALA A O 1
ATOM 714 N N . ARG A 1 93 ? -4.694 -11.431 -2.710 1.00 96.25 93 ARG A N 1
ATOM 715 C CA . ARG A 1 93 ? -4.642 -10.992 -1.311 1.00 96.25 93 ARG A CA 1
ATOM 716 C C . ARG A 1 93 ? -5.101 -9.544 -1.154 1.00 96.25 93 ARG A C 1
ATOM 718 O O . ARG A 1 93 ? -5.882 -9.259 -0.250 1.00 96.25 93 ARG A O 1
ATOM 725 N N . TYR A 1 94 ? -4.651 -8.645 -2.027 1.00 95.50 94 TYR A N 1
ATOM 726 C CA . TYR A 1 94 ? -5.066 -7.244 -2.034 1.00 95.50 94 TYR A CA 1
ATOM 727 C C . TYR A 1 94 ? -6.589 -7.100 -2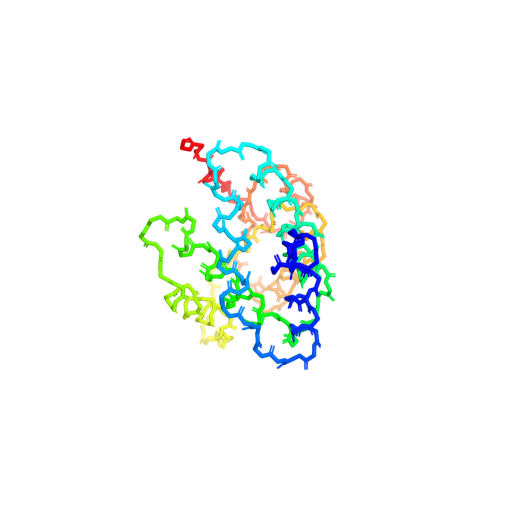.162 1.00 95.50 94 TYR A C 1
ATOM 729 O O . TYR A 1 94 ? -7.209 -6.390 -1.369 1.00 95.50 94 TYR A O 1
ATOM 737 N N . ARG A 1 95 ? -7.207 -7.825 -3.104 1.00 94.69 95 ARG A N 1
ATOM 738 C CA . ARG A 1 95 ? -8.667 -7.836 -3.289 1.00 94.69 95 ARG A CA 1
ATOM 739 C C . ARG A 1 95 ? -9.387 -8.372 -2.055 1.00 94.69 95 ARG A C 1
ATOM 741 O O . ARG A 1 95 ? -10.264 -7.696 -1.534 1.00 94.69 95 ARG A O 1
ATOM 748 N N . ASN A 1 96 ? -8.944 -9.515 -1.535 1.00 94.62 96 ASN A N 1
ATOM 749 C CA . ASN A 1 96 ? -9.512 -10.157 -0.346 1.00 94.62 96 ASN A CA 1
ATOM 750 C C . ASN A 1 96 ? -9.511 -9.223 0.884 1.00 94.62 96 ASN A C 1
ATOM 752 O O . ASN A 1 96 ? -10.491 -9.152 1.623 1.00 94.62 96 ASN A O 1
ATOM 756 N N . VAL A 1 97 ? -8.430 -8.459 1.089 1.00 91.62 97 VAL A N 1
ATOM 757 C CA . VAL A 1 97 ? -8.325 -7.481 2.189 1.00 91.62 97 VAL A CA 1
ATOM 758 C C . VAL A 1 97 ? -9.273 -6.290 2.006 1.00 91.62 97 VAL A C 1
ATOM 760 O O . VAL A 1 97 ? -9.737 -5.729 2.997 1.00 91.62 97 VAL A O 1
ATOM 763 N N . ARG A 1 98 ? -9.571 -5.892 0.764 1.00 90.56 98 ARG A N 1
ATOM 764 C CA . ARG A 1 98 ? -10.464 -4.761 0.456 1.00 90.56 98 ARG A CA 1
ATOM 765 C C . ARG A 1 98 ? -11.945 -5.114 0.485 1.00 90.56 98 ARG A C 1
ATOM 767 O O . ARG A 1 98 ? -12.772 -4.203 0.489 1.00 90.56 98 ARG A O 1
ATOM 774 N N . GLU A 1 99 ? -12.289 -6.397 0.494 1.00 91.50 99 GLU A N 1
ATOM 775 C CA . GLU A 1 99 ? -13.679 -6.823 0.608 1.00 91.50 99 GLU A CA 1
ATOM 776 C C . GLU A 1 99 ? -14.276 -6.362 1.939 1.00 91.50 99 GLU A C 1
ATOM 778 O O . GLU A 1 99 ? -13.840 -6.758 3.023 1.00 91.50 99 GLU A O 1
ATOM 783 N N . VAL A 1 100 ? -15.310 -5.525 1.846 1.00 90.25 100 VAL A N 1
ATOM 784 C CA . VAL A 1 100 ? -16.068 -5.071 3.009 1.00 90.25 100 VAL A CA 1
ATOM 785 C C . VAL A 1 100 ? -16.898 -6.235 3.527 1.00 90.25 100 VAL A C 1
ATOM 787 O O . VAL A 1 100 ? -17.781 -6.739 2.836 1.00 90.25 100 VAL A O 1
ATOM 790 N N . ARG A 1 101 ? -16.638 -6.634 4.771 1.00 90.56 101 ARG A N 1
ATOM 791 C CA . ARG A 1 101 ? -17.388 -7.690 5.454 1.00 90.56 101 ARG A CA 1
ATOM 792 C C . ARG A 1 101 ? -18.249 -7.056 6.539 1.00 90.56 101 ARG A C 1
ATOM 794 O O . ARG A 1 101 ? -17.692 -6.409 7.431 1.00 90.56 101 ARG A O 1
ATOM 801 N N . PRO A 1 102 ? -19.584 -7.189 6.477 1.00 89.12 102 PRO A N 1
ATOM 802 C CA . PRO A 1 102 ? -20.433 -6.692 7.543 1.00 89.12 102 PRO A CA 1
ATOM 803 C C . PRO A 1 102 ? -20.120 -7.446 8.838 1.00 89.12 102 PRO A C 1
ATOM 805 O O . PRO A 1 102 ? -19.931 -8.659 8.851 1.00 89.12 102 PRO A O 1
ATOM 808 N N . VAL A 1 103 ? -20.045 -6.704 9.938 1.00 90.88 103 VAL A N 1
ATOM 809 C CA . VAL A 1 103 ? -19.887 -7.287 11.269 1.00 90.88 103 VAL A CA 1
ATOM 810 C C . VAL A 1 103 ? -21.276 -7.675 11.776 1.00 90.88 103 VAL A C 1
ATOM 812 O O . VAL A 1 103 ? -22.093 -6.792 12.039 1.00 90.88 103 VAL A O 1
ATOM 815 N N . GLU A 1 104 ? -21.528 -8.980 11.890 1.00 94.00 104 GLU A N 1
ATOM 816 C CA . GLU A 1 104 ? -22.813 -9.570 12.318 1.00 94.00 104 GLU A CA 1
ATOM 817 C C . GLU A 1 104 ? -22.847 -9.951 13.810 1.00 94.00 104 GLU A C 1
ATOM 819 O O . GLU A 1 104 ? -23.797 -10.562 14.290 1.00 94.00 104 GLU A O 1
ATOM 824 N N . PHE A 1 105 ? -21.805 -9.593 14.561 1.00 93.31 105 PHE A N 1
ATOM 825 C CA . PHE A 1 105 ? -21.671 -9.866 15.991 1.00 93.31 105 PHE A CA 1
ATOM 826 C C . PHE A 1 105 ? -21.337 -8.589 16.769 1.00 93.31 105 PHE A C 1
ATOM 828 O O . PHE A 1 105 ? -20.941 -7.580 16.187 1.00 93.31 105 PHE A O 1
ATOM 835 N N . THR A 1 106 ? -21.456 -8.637 18.097 1.00 94.94 106 THR A N 1
ATOM 836 C CA . THR A 1 106 ? -21.009 -7.547 18.975 1.00 94.94 106 THR A CA 1
ATOM 837 C C . THR A 1 106 ? -19.570 -7.818 19.423 1.00 94.94 106 THR A C 1
ATOM 839 O O . THR A 1 106 ? -19.357 -8.719 20.240 1.00 94.94 106 THR A O 1
ATOM 842 N N . PRO A 1 107 ? -18.561 -7.106 18.888 1.00 96.25 107 PRO A N 1
ATOM 843 C CA . PRO A 1 107 ? -17.177 -7.309 19.289 1.00 96.25 107 PRO A CA 1
ATOM 844 C C . PRO A 1 107 ? -16.963 -6.843 20.730 1.00 96.25 107 PRO A C 1
ATOM 846 O O . PRO A 1 107 ? -17.429 -5.779 21.126 1.00 96.25 107 PRO A O 1
ATOM 849 N N . ARG A 1 108 ? -16.199 -7.622 21.501 1.00 97.50 108 ARG A N 1
ATOM 850 C CA . ARG A 1 108 ? -15.684 -7.182 22.805 1.00 97.50 108 ARG A CA 1
ATOM 851 C C . ARG A 1 108 ? -14.479 -6.255 22.650 1.00 97.50 108 ARG A C 1
ATOM 853 O O . ARG A 1 108 ? -14.337 -5.306 23.411 1.00 97.50 108 ARG A O 1
ATOM 860 N N . ASP A 1 109 ? -13.630 -6.539 21.669 1.00 97.50 109 ASP A N 1
ATOM 861 C CA . ASP A 1 109 ? -12.377 -5.839 21.413 1.00 97.50 109 ASP A CA 1
ATOM 862 C C . ASP A 1 109 ? -12.296 -5.464 19.931 1.00 97.50 109 ASP A C 1
ATOM 864 O O . ASP A 1 109 ? -12.615 -6.273 19.056 1.00 97.50 109 ASP A O 1
ATOM 868 N N . ILE A 1 110 ? -11.856 -4.239 19.646 1.00 96.88 110 ILE A N 1
ATOM 869 C CA . ILE A 1 110 ? -11.653 -3.728 18.288 1.00 96.88 110 ILE A CA 1
ATOM 870 C C . ILE A 1 110 ? -10.236 -3.179 18.190 1.00 96.88 110 ILE A C 1
ATOM 872 O O . ILE A 1 110 ? -9.865 -2.267 18.926 1.00 96.88 110 ILE A O 1
ATOM 876 N N . PHE A 1 111 ? -9.461 -3.706 17.246 1.00 96.44 111 PHE A N 1
ATOM 877 C CA . PHE A 1 111 ? -8.095 -3.269 16.983 1.00 96.44 111 PHE A CA 1
ATOM 878 C C . PHE A 1 111 ? -8.062 -2.415 15.722 1.00 96.44 111 PHE A C 1
ATOM 880 O O . PHE A 1 111 ? -8.412 -2.885 14.640 1.00 96.44 111 PHE A O 1
ATOM 887 N N . VAL A 1 112 ? -7.613 -1.170 15.856 1.00 94.88 112 VAL A N 1
ATOM 888 C CA . VAL A 1 112 ? -7.364 -0.275 14.726 1.00 94.88 112 VAL A CA 1
ATOM 889 C C . VAL A 1 112 ? -5.860 -0.137 14.555 1.00 94.88 112 VAL A C 1
ATOM 891 O O . VAL A 1 112 ? -5.162 0.365 15.437 1.00 94.88 112 VAL A O 1
ATOM 894 N N . LEU A 1 113 ? -5.361 -0.634 13.424 1.00 93.44 113 LEU A N 1
ATOM 895 C CA . LEU A 1 113 ? -3.941 -0.594 13.096 1.00 93.44 113 LEU A CA 1
ATOM 896 C C . LEU A 1 113 ? -3.531 0.822 12.679 1.00 93.44 113 LEU A C 1
ATOM 898 O O . LEU A 1 113 ? -4.179 1.430 11.827 1.00 93.44 113 LEU A O 1
ATOM 902 N N . SER A 1 114 ? -2.419 1.306 13.226 1.00 91.00 114 SER A N 1
ATOM 903 C CA . SER A 1 114 ? -1.757 2.523 12.760 1.00 91.00 114 SER A CA 1
ATOM 904 C C . SER A 1 114 ? -1.362 2.394 11.288 1.00 91.00 114 SER A C 1
ATOM 906 O O . SER A 1 114 ? -0.903 1.347 10.825 1.00 91.00 114 SER A O 1
ATOM 908 N N . ARG A 1 115 ? -1.479 3.500 10.556 1.00 85.12 115 ARG A N 1
ATOM 909 C CA . ARG A 1 115 ? -0.974 3.675 9.190 1.00 85.12 115 ARG A CA 1
ATOM 910 C C . ARG A 1 115 ? 0.507 4.065 9.154 1.00 85.12 115 ARG A C 1
ATOM 912 O O . ARG A 1 115 ? 1.006 4.416 8.087 1.00 85.12 115 ARG A O 1
ATOM 919 N N . VAL A 1 116 ? 1.203 3.999 10.296 1.00 79.81 116 VAL A N 1
ATOM 920 C CA . VAL A 1 116 ? 2.636 4.279 10.530 1.00 79.81 116 VAL A CA 1
ATOM 921 C C . VAL A 1 116 ? 3.037 5.745 10.333 1.00 79.81 116 VAL A C 1
ATOM 923 O O . VAL A 1 116 ? 3.910 6.242 11.045 1.00 79.81 116 VAL A O 1
ATOM 926 N N . THR A 1 117 ? 2.395 6.467 9.416 1.00 81.50 117 THR A N 1
ATOM 927 C CA . THR A 1 117 ? 2.642 7.892 9.192 1.00 81.50 117 THR A CA 1
ATOM 928 C C . THR A 1 117 ? 1.677 8.756 9.999 1.00 81.50 117 THR A C 1
ATOM 930 O O . THR A 1 117 ? 0.475 8.497 10.056 1.00 81.50 117 THR A O 1
ATOM 933 N N . LEU A 1 118 ? 2.216 9.829 10.585 1.00 81.31 118 LEU A N 1
ATOM 934 C CA . LEU A 1 118 ? 1.465 10.767 11.422 1.00 81.31 118 LEU A CA 1
ATOM 935 C C . LEU A 1 118 ? 0.243 11.337 10.689 1.00 81.31 118 LEU A C 1
ATOM 937 O O . LEU A 1 118 ? -0.861 11.343 11.222 1.00 81.31 118 LEU A O 1
ATOM 941 N N . GLY A 1 119 ? 0.444 11.782 9.445 1.00 85.81 119 GLY A N 1
ATOM 942 C CA . GLY A 1 119 ? -0.615 12.365 8.625 1.00 85.81 119 GLY A CA 1
ATOM 943 C C . GLY A 1 119 ? -1.732 11.371 8.315 1.00 85.81 119 GLY A C 1
ATOM 944 O O . GLY A 1 119 ? -2.901 11.717 8.458 1.00 85.81 119 GLY A O 1
ATOM 945 N N . ALA A 1 120 ? -1.397 10.126 7.961 1.00 85.56 120 ALA A N 1
ATOM 946 C CA . ALA A 1 120 ? -2.409 9.110 7.683 1.00 85.56 120 ALA A CA 1
ATOM 947 C C . ALA A 1 120 ? -3.144 8.662 8.951 1.00 85.56 120 ALA A C 1
ATOM 949 O O . ALA A 1 120 ? -4.338 8.384 8.892 1.00 85.56 120 ALA A O 1
ATOM 950 N N . ASP A 1 121 ? -2.474 8.629 10.104 1.00 88.25 121 ASP A N 1
ATOM 951 C CA . ASP A 1 121 ? -3.149 8.326 11.363 1.00 88.25 121 ASP A CA 1
ATOM 952 C C . ASP A 1 121 ? -4.151 9.419 11.747 1.00 88.25 121 ASP A C 1
ATOM 954 O O . ASP A 1 121 ? -5.289 9.120 12.112 1.00 88.25 121 ASP A O 1
ATOM 958 N N . VAL A 1 122 ? -3.780 10.688 11.579 1.00 86.69 122 VAL A N 1
ATOM 959 C CA . VAL A 1 122 ? -4.707 11.803 11.799 1.00 86.69 122 VAL A CA 1
ATOM 960 C C . VAL A 1 122 ? -5.853 11.786 10.786 1.00 86.69 122 VAL A C 1
ATOM 962 O O . VAL A 1 122 ? -6.998 11.966 11.187 1.00 86.69 122 VAL A O 1
ATOM 965 N N . ALA A 1 123 ? -5.587 11.556 9.500 1.00 86.88 123 ALA A N 1
ATOM 966 C CA . ALA A 1 123 ? -6.598 11.669 8.446 1.00 86.88 123 ALA A CA 1
ATOM 967 C C . ALA A 1 123 ? -7.496 10.430 8.291 1.00 86.88 123 ALA A C 1
ATOM 969 O O . ALA A 1 123 ? -8.628 10.556 7.839 1.00 86.88 123 ALA A O 1
ATOM 970 N N . VAL A 1 124 ? -7.004 9.237 8.632 1.00 89.69 124 VAL A N 1
ATOM 971 C CA . VAL A 1 124 ? -7.703 7.963 8.390 1.00 89.69 124 VAL A CA 1
ATOM 972 C C . VAL A 1 124 ? -7.965 7.235 9.699 1.00 89.69 124 VAL A C 1
ATOM 974 O O . VAL A 1 124 ? -9.114 6.928 10.013 1.00 89.69 124 VAL A O 1
ATOM 977 N N . THR A 1 125 ? -6.921 6.968 10.486 1.00 93.25 125 THR A N 1
ATOM 978 C CA . THR A 1 125 ? -7.048 6.151 11.703 1.00 93.25 125 THR A CA 1
ATOM 979 C C . THR A 1 125 ? -7.980 6.794 12.728 1.00 93.25 125 THR A C 1
ATOM 981 O O . THR A 1 125 ? -8.792 6.093 13.330 1.00 93.25 125 THR A O 1
ATOM 984 N N . SER A 1 126 ? -7.940 8.121 12.879 1.00 92.94 126 SER A N 1
ATOM 985 C CA . SER A 1 126 ? -8.851 8.859 13.765 1.00 92.94 126 SER A CA 1
ATOM 986 C C . SER A 1 126 ? -10.329 8.664 13.392 1.00 92.94 126 SER A C 1
ATOM 988 O O . SER A 1 126 ? -11.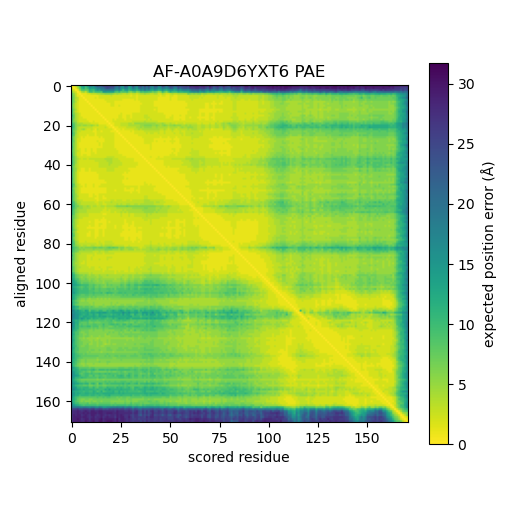155 8.418 14.271 1.00 92.94 126 SER A O 1
ATOM 990 N N . ILE A 1 127 ? -10.650 8.689 12.093 1.00 94.31 127 ILE A N 1
ATOM 991 C CA . ILE A 1 127 ? -12.009 8.515 11.567 1.00 94.31 127 ILE A CA 1
ATOM 992 C C . ILE A 1 127 ? -12.486 7.085 11.812 1.00 94.31 127 ILE A C 1
ATOM 994 O O . ILE A 1 127 ? -13.618 6.869 12.238 1.00 94.31 127 ILE A O 1
ATOM 998 N N . VAL A 1 128 ? -11.616 6.095 11.591 1.00 94.62 128 VAL A N 1
ATOM 999 C CA . VAL A 1 128 ? -11.939 4.685 11.855 1.00 94.62 128 VAL A CA 1
ATOM 1000 C C . VAL A 1 128 ? -12.181 4.447 13.347 1.00 94.62 128 VAL A C 1
ATOM 1002 O O . VAL A 1 128 ? -13.140 3.765 13.706 1.00 94.62 128 VAL A O 1
ATOM 1005 N N . LEU A 1 129 ? -11.352 5.027 14.221 1.00 95.50 129 LEU A N 1
ATOM 1006 C CA . LEU A 1 129 ? -11.530 4.958 15.674 1.00 95.50 129 LEU A CA 1
ATOM 1007 C C . LEU A 1 129 ? -12.854 5.585 16.118 1.00 95.50 129 LEU A C 1
ATOM 1009 O O . LEU A 1 129 ? -13.548 5.020 16.963 1.00 95.50 129 LEU A O 1
ATOM 1013 N N . ASP A 1 130 ? -13.211 6.738 15.555 1.00 95.25 130 ASP A N 1
ATOM 1014 C CA . ASP A 1 130 ? -14.468 7.411 15.866 1.00 95.25 130 ASP A CA 1
ATOM 1015 C C . ASP A 1 130 ? -15.684 6.603 15.391 1.00 95.25 130 ASP A C 1
ATOM 1017 O O . ASP A 1 130 ? -16.591 6.323 16.175 1.00 95.25 130 ASP A O 1
ATOM 1021 N N . ALA A 1 131 ? -15.654 6.105 14.152 1.00 95.12 131 ALA A N 1
ATOM 1022 C CA . ALA A 1 131 ? -16.701 5.241 13.615 1.00 95.12 131 ALA A CA 1
ATOM 1023 C C . ALA A 1 131 ? -16.874 3.953 14.440 1.00 95.12 131 ALA A C 1
ATOM 1025 O O . ALA A 1 131 ? -18.001 3.529 14.704 1.00 95.12 131 ALA A O 1
ATOM 1026 N N . ALA A 1 132 ? -15.772 3.340 14.884 1.00 95.12 132 ALA A N 1
ATOM 1027 C CA . ALA A 1 132 ? -15.812 2.156 15.736 1.00 95.12 132 ALA A CA 1
ATOM 1028 C C . ALA A 1 132 ? -16.440 2.458 17.105 1.00 95.12 132 ALA A C 1
ATOM 1030 O O . ALA A 1 132 ? -17.277 1.685 17.567 1.00 95.12 132 ALA A O 1
ATOM 1031 N N . ARG A 1 133 ? -16.100 3.603 17.713 1.00 94.44 133 ARG A N 1
ATOM 1032 C CA . ARG A 1 133 ? -16.685 4.057 18.984 1.00 94.44 133 ARG A CA 1
ATOM 1033 C C . ARG A 1 133 ? -18.189 4.283 18.879 1.00 94.44 133 ARG A C 1
ATOM 1035 O O . ARG A 1 133 ? -18.928 3.877 19.767 1.00 94.44 133 ARG A O 1
ATOM 1042 N N . GLN A 1 134 ? -18.641 4.915 17.797 1.00 95.06 134 GLN A N 1
ATOM 1043 C CA . GLN A 1 134 ? -20.064 5.167 17.569 1.00 95.06 134 GLN A CA 1
ATOM 1044 C C . GLN A 1 134 ? -2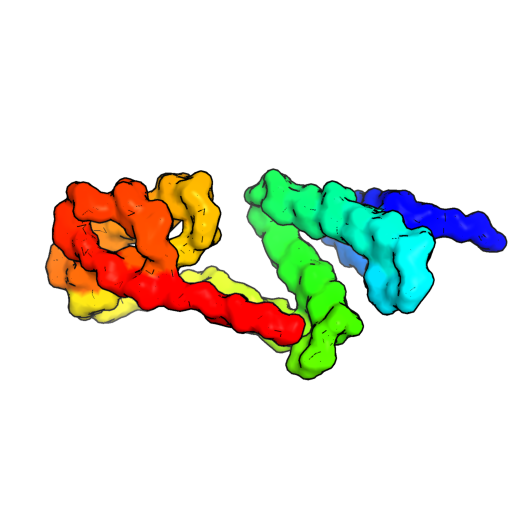0.837 3.870 17.304 1.00 95.06 134 GLN A C 1
ATOM 1046 O O . GLN A 1 134 ? -21.944 3.693 17.805 1.00 95.06 134 GLN A O 1
ATOM 1051 N N . ARG A 1 135 ? -20.258 2.953 16.518 1.00 95.00 135 ARG A N 1
ATOM 1052 C CA . ARG A 1 135 ? -20.919 1.700 16.135 1.00 95.00 135 ARG A CA 1
ATOM 1053 C C . ARG A 1 135 ? -20.948 0.665 17.262 1.00 95.00 135 ARG A C 1
ATOM 1055 O O . ARG A 1 135 ? -21.900 -0.106 17.337 1.00 95.00 135 ARG A O 1
ATOM 1062 N N . PHE A 1 136 ? -19.918 0.627 18.104 1.00 96.06 136 PHE A N 1
ATOM 1063 C CA . PHE A 1 136 ? -19.742 -0.378 19.153 1.00 96.06 136 PHE A CA 1
ATOM 1064 C C . PHE A 1 136 ? -19.330 0.285 20.480 1.00 96.06 136 PHE A C 1
ATOM 1066 O O . PHE A 1 136 ? -18.182 0.148 20.905 1.00 96.06 136 PHE A O 1
ATOM 1073 N N . PRO A 1 137 ? -20.249 1.008 21.146 1.00 94.94 137 PRO A N 1
ATOM 1074 C CA . PRO A 1 137 ? -19.926 1.812 22.329 1.00 94.94 137 PRO A CA 1
ATOM 1075 C C . PRO A 1 137 ? -19.426 0.988 23.525 1.00 94.94 137 PRO A C 1
ATOM 1077 O O . PRO A 1 137 ? -18.660 1.502 24.337 1.00 94.94 137 PRO A O 1
ATOM 1080 N N . ASP A 1 138 ? -19.819 -0.285 23.615 1.00 95.81 138 ASP A N 1
ATOM 1081 C CA . ASP A 1 138 ? -19.428 -1.185 24.707 1.00 95.81 138 ASP A CA 1
ATOM 1082 C C . ASP A 1 138 ? -18.114 -1.943 24.436 1.00 95.81 138 ASP A C 1
ATOM 1084 O O . ASP A 1 138 ? -17.621 -2.668 25.304 1.00 95.81 138 ASP A O 1
ATOM 1088 N N . ALA A 1 139 ? -17.538 -1.811 23.235 1.00 97.44 139 ALA A N 1
ATOM 1089 C CA . ALA A 1 139 ? -16.309 -2.501 22.864 1.00 97.44 139 ALA A CA 1
ATOM 1090 C C . ALA A 1 139 ? -15.064 -1.771 23.394 1.00 97.44 139 ALA A C 1
ATOM 1092 O O . ALA A 1 139 ? -14.953 -0.545 23.347 1.00 97.44 139 ALA A O 1
ATOM 1093 N N . GLN A 1 140 ? -14.060 -2.536 23.821 1.00 97.69 140 GLN A N 1
ATOM 1094 C CA . GLN A 1 140 ? -12.735 -2.005 24.109 1.00 97.69 140 GLN A CA 1
ATOM 1095 C C . GLN A 1 140 ? -12.010 -1.679 22.797 1.00 97.69 140 GLN A C 1
ATOM 1097 O O . GLN A 1 140 ? -11.686 -2.567 22.007 1.00 97.69 140 GLN A O 1
ATOM 1102 N N . LEU A 1 141 ? -11.696 -0.401 22.591 1.00 97.38 141 LEU A N 1
ATOM 1103 C CA . LEU A 1 141 ? -10.891 0.043 21.455 1.00 97.38 141 LEU A CA 1
ATOM 1104 C C . LEU A 1 141 ? -9.398 -0.070 21.766 1.00 97.38 141 LEU A C 1
ATOM 1106 O O . LEU A 1 141 ? -8.936 0.359 22.829 1.00 97.38 141 LEU A O 1
ATOM 1110 N N . TRP A 1 142 ? -8.648 -0.592 20.802 1.00 97.56 142 TRP A N 1
ATOM 1111 C CA . TRP A 1 142 ? -7.198 -0.716 20.829 1.00 97.56 142 TRP A CA 1
ATOM 1112 C C . TRP A 1 142 ? -6.597 -0.009 19.616 1.00 97.56 142 TRP A C 1
ATOM 1114 O O . TRP A 1 142 ? -6.868 -0.374 18.473 1.00 97.56 142 TRP A O 1
ATOM 1124 N N . PHE A 1 143 ? -5.741 0.976 19.859 1.00 95.81 143 PHE A N 1
ATOM 1125 C CA . PHE A 1 143 ? -4.834 1.501 18.849 1.00 95.81 143 PHE A CA 1
ATOM 1126 C C . PHE A 1 143 ? -3.604 0.599 18.792 1.00 95.81 143 PHE A C 1
ATOM 1128 O O . PHE A 1 143 ? -2.862 0.502 19.769 1.00 95.81 143 PHE A O 1
ATOM 1135 N N . ALA A 1 144 ? -3.390 -0.076 17.667 1.00 94.94 144 ALA A N 1
ATOM 1136 C CA . ALA A 1 144 ? -2.271 -0.986 17.468 1.00 94.94 144 ALA A CA 1
ATOM 1137 C C . ALA A 1 144 ? -1.200 -0.323 16.595 1.00 94.94 144 ALA A C 1
ATOM 1139 O O . ALA A 1 144 ? -1.376 -0.180 15.386 1.00 94.94 144 ALA A O 1
ATOM 1140 N N . GLY A 1 145 ? -0.090 0.110 17.191 1.00 91.44 145 GLY A N 1
ATOM 1141 C CA . GLY A 1 145 ? 0.902 0.910 16.471 1.00 91.44 145 GLY A CA 1
ATOM 1142 C C . GLY A 1 145 ? 2.139 1.280 17.288 1.00 91.44 145 GLY A C 1
ATOM 1143 O O . GLY A 1 145 ? 2.251 0.893 18.455 1.00 91.44 145 GLY A O 1
ATOM 1144 N N . PRO A 1 146 ? 3.079 2.036 16.697 1.00 90.00 146 PRO A N 1
ATOM 1145 C CA . PRO A 1 146 ? 4.277 2.490 17.391 1.00 90.00 146 PRO A CA 1
ATOM 1146 C C . PRO A 1 146 ? 3.942 3.529 18.470 1.00 90.00 146 PRO A C 1
ATOM 1148 O O . PRO A 1 146 ? 3.003 4.314 18.331 1.00 90.00 146 PRO A O 1
ATOM 1151 N N . ALA A 1 147 ? 4.765 3.589 19.521 1.00 89.50 147 ALA A N 1
ATOM 1152 C CA . ALA A 1 147 ? 4.570 4.511 20.646 1.00 89.50 147 ALA A CA 1
ATOM 1153 C C . ALA A 1 147 ? 4.494 5.988 20.213 1.00 89.50 147 ALA A C 1
ATOM 1155 O O . ALA A 1 147 ? 3.705 6.754 20.755 1.00 89.50 147 ALA A O 1
ATOM 1156 N N . LYS A 1 148 ? 5.261 6.382 19.189 1.00 87.38 148 LYS A N 1
ATOM 1157 C CA . LYS A 1 148 ? 5.231 7.750 18.650 1.00 87.38 148 LYS A CA 1
ATOM 1158 C C . LYS A 1 148 ? 3.873 8.120 18.044 1.00 87.38 148 LYS A C 1
ATOM 1160 O O . LYS A 1 148 ? 3.436 9.252 18.188 1.00 87.38 148 LYS A O 1
ATOM 1165 N N . ALA A 1 149 ? 3.209 7.181 17.370 1.00 88.62 149 ALA A N 1
ATOM 1166 C CA . ALA A 1 149 ? 1.881 7.425 16.813 1.00 88.62 149 ALA A CA 1
ATOM 1167 C C . ALA A 1 149 ? 0.805 7.422 17.910 1.00 88.62 149 ALA A C 1
ATOM 1169 O O . ALA A 1 149 ? -0.131 8.211 17.856 1.00 88.62 149 ALA A O 1
ATOM 1170 N N . TRP A 1 150 ? 0.978 6.590 18.943 1.00 92.19 150 TRP A N 1
ATOM 1171 C CA . TRP A 1 150 ? 0.079 6.539 20.100 1.00 92.19 150 TRP A CA 1
ATOM 1172 C C . TRP A 1 150 ? -0.052 7.883 20.828 1.00 92.19 150 TRP A C 1
ATOM 1174 O O . TRP A 1 150 ? -1.153 8.238 21.239 1.00 92.19 150 TRP A O 1
ATOM 1184 N N . GLN A 1 151 ? 1.029 8.663 20.917 1.00 92.06 151 GLN A N 1
ATOM 1185 C CA . GLN A 1 151 ? 1.030 9.987 21.557 1.00 92.06 151 GLN A CA 1
ATOM 1186 C C . GLN A 1 151 ? -0.026 10.948 20.985 1.00 92.06 151 GLN A C 1
ATOM 1188 O O . GLN A 1 151 ? -0.478 11.850 21.680 1.00 92.06 151 GLN A O 1
ATOM 1193 N N . LEU A 1 152 ? -0.468 10.750 19.738 1.00 89.94 152 LEU A N 1
ATOM 1194 C CA . LEU A 1 152 ? -1.560 11.534 19.155 1.00 89.94 152 LEU A CA 1
ATOM 1195 C C . LEU A 1 152 ? -2.933 11.221 19.760 1.00 89.94 152 LEU A C 1
ATOM 1197 O O . LEU A 1 152 ? -3.831 12.058 19.719 1.00 89.94 152 LEU A O 1
ATOM 1201 N N . PHE A 1 153 ? -3.114 10.004 20.269 1.00 92.12 153 PHE A N 1
ATOM 1202 C CA . PHE A 1 153 ? -4.407 9.462 20.678 1.00 92.12 153 PHE A CA 1
ATOM 1203 C C . PHE A 1 153 ? -4.486 9.146 22.172 1.00 92.12 153 PHE A C 1
ATOM 1205 O O . PHE A 1 153 ? -5.545 8.742 22.641 1.00 92.12 153 PHE A O 1
ATOM 1212 N N . GLU A 1 154 ? -3.408 9.345 22.932 1.00 91.94 154 GLU A N 1
ATOM 1213 C CA . GLU A 1 154 ? -3.323 8.947 24.343 1.00 91.94 154 GLU A CA 1
ATOM 1214 C C . GLU A 1 154 ? -4.351 9.630 25.254 1.00 91.94 154 GLU A C 1
ATOM 1216 O O . GLU A 1 154 ? -4.745 9.077 26.277 1.00 91.94 154 GLU A O 1
ATOM 1221 N N . SER A 1 155 ? -4.839 10.807 24.853 1.00 92.00 155 SER A N 1
ATOM 1222 C CA . SER A 1 155 ? -5.913 11.525 25.550 1.00 92.00 155 SER A CA 1
ATOM 1223 C C . SER A 1 155 ? -7.324 11.059 25.155 1.00 92.00 155 SER A C 1
ATOM 1225 O O . SER A 1 155 ? -8.310 11.601 25.651 1.00 92.00 155 SER A O 1
ATOM 1227 N N . SER A 1 156 ? -7.456 10.086 24.245 1.00 91.81 156 SER A N 1
ATOM 1228 C CA . SER A 1 156 ? -8.752 9.605 23.761 1.00 91.81 156 SER A CA 1
ATOM 1229 C C . SER A 1 156 ? -9.427 8.704 24.807 1.00 91.81 156 SER A C 1
ATOM 1231 O O . SER A 1 156 ? -8.868 7.663 25.167 1.00 91.81 156 SER A O 1
ATOM 1233 N N . PRO A 1 157 ? -10.639 9.043 25.291 1.00 89.38 157 PRO A N 1
ATOM 1234 C CA . PRO A 1 157 ? -11.301 8.273 26.338 1.00 89.38 157 PRO A CA 1
ATOM 1235 C C . PRO A 1 157 ? -11.521 6.809 25.950 1.00 89.38 157 PRO A C 1
ATOM 1237 O O . PRO A 1 157 ? -12.022 6.501 24.863 1.00 89.38 157 PRO A O 1
ATOM 1240 N N . GLY A 1 158 ? -11.154 5.909 26.865 1.00 90.81 158 GLY A N 1
ATOM 1241 C CA . GLY A 1 158 ? -11.367 4.468 26.730 1.00 90.81 158 GLY A CA 1
ATOM 1242 C C . GLY A 1 158 ? -10.491 3.772 25.686 1.00 90.81 158 GLY A C 1
ATOM 1243 O O . GLY A 1 158 ? -10.567 2.550 25.574 1.00 90.81 158 GLY A O 1
ATOM 1244 N N . LEU A 1 159 ? -9.649 4.498 24.946 1.00 96.75 159 LEU A N 1
ATOM 1245 C CA . LEU A 1 159 ? -8.727 3.915 23.979 1.00 96.75 159 LEU A CA 1
ATOM 1246 C C . LEU A 1 159 ? -7.500 3.343 24.698 1.00 96.75 159 LEU A C 1
ATOM 1248 O O . LEU A 1 159 ? -6.906 4.002 25.549 1.00 96.75 159 LEU A O 1
ATOM 1252 N N . LYS A 1 160 ? -7.104 2.118 24.349 1.00 97.00 160 LYS A N 1
ATOM 1253 C CA . LYS A 1 160 ? -5.875 1.487 24.847 1.00 97.00 160 LYS A CA 1
ATOM 1254 C C . LYS A 1 160 ? -4.831 1.374 23.750 1.00 97.00 160 LYS A C 1
ATOM 1256 O O . LYS A 1 160 ? -5.165 1.270 22.574 1.00 97.00 160 LYS A O 1
ATOM 1261 N N . HIS A 1 161 ? -3.566 1.336 24.147 1.00 96.31 161 HIS A N 1
ATOM 1262 C CA . HIS A 1 161 ? -2.455 1.097 23.234 1.00 96.31 161 HIS A CA 1
ATOM 1263 C C . HIS A 1 161 ? -2.078 -0.382 23.224 1.00 96.31 161 HIS A C 1
ATOM 1265 O O . HIS A 1 161 ? -1.834 -0.972 24.276 1.00 96.31 161 HIS A O 1
ATOM 1271 N N . LEU A 1 162 ? -2.001 -0.966 22.032 1.00 95.50 162 LEU A N 1
ATOM 1272 C CA . LEU A 1 162 ? -1.307 -2.220 21.782 1.00 95.50 162 LEU A CA 1
ATOM 1273 C C . LEU A 1 162 ? -0.012 -1.900 21.017 1.00 95.50 162 LEU A C 1
ATOM 1275 O O . LEU A 1 162 ? -0.074 -1.529 19.841 1.00 95.50 162 LEU A O 1
ATOM 1279 N N . PRO A 1 163 ? 1.171 -2.021 21.639 1.00 91.44 163 PRO A N 1
ATOM 1280 C CA . PRO A 1 163 ? 2.426 -1.819 20.931 1.00 91.44 163 PRO A CA 1
ATOM 1281 C C . PRO A 1 163 ? 2.569 -2.824 19.783 1.00 91.44 163 PRO A C 1
ATOM 1283 O O . PRO A 1 163 ? 2.595 -4.033 20.003 1.00 91.44 163 PRO A O 1
ATOM 1286 N N . ALA A 1 164 ? 2.686 -2.319 18.557 1.00 81.38 164 ALA A N 1
ATOM 1287 C CA . ALA A 1 164 ? 3.084 -3.115 17.403 1.00 81.38 164 ALA A CA 1
ATOM 1288 C C . ALA A 1 164 ? 4.551 -2.791 17.098 1.00 81.38 164 ALA A C 1
ATOM 1290 O O . ALA A 1 164 ? 4.891 -1.639 16.818 1.00 81.38 164 ALA A O 1
ATOM 1291 N N . GLY A 1 165 ? 5.427 -3.791 17.232 1.00 64.44 165 GLY A N 1
ATOM 1292 C CA . GLY A 1 165 ? 6.852 -3.647 16.938 1.00 64.44 165 GLY A CA 1
ATOM 1293 C C . GLY A 1 165 ? 7.104 -3.343 15.460 1.00 64.44 165 GLY A C 1
ATOM 1294 O O . GLY A 1 165 ? 6.282 -3.651 14.596 1.00 64.44 165 GLY A O 1
ATOM 1295 N N . SER A 1 166 ? 8.263 -2.759 15.162 1.00 50.91 166 SER A N 1
ATOM 1296 C CA . SER A 1 166 ? 8.786 -2.682 13.801 1.00 50.91 166 SER A CA 1
ATOM 1297 C C . SER A 1 166 ? 9.006 -4.104 13.278 1.00 50.91 166 SER A C 1
ATOM 1299 O O . SER A 1 166 ? 10.033 -4.713 13.559 1.00 50.91 166 SER A O 1
ATOM 1301 N N . LEU A 1 167 ? 8.063 -4.641 12.502 1.00 45.53 167 LEU A N 1
ATOM 1302 C CA . LEU A 1 167 ? 8.228 -5.905 11.765 1.00 45.53 167 LEU A CA 1
ATOM 1303 C C . LEU A 1 167 ? 9.280 -5.817 10.636 1.00 45.53 167 LEU A C 1
ATOM 1305 O O . LEU A 1 167 ? 9.369 -6.712 9.806 1.00 45.53 167 LEU A O 1
ATOM 1309 N N . PHE A 1 168 ? 10.096 -4.763 10.615 1.00 40.50 168 PHE A N 1
ATOM 1310 C CA . PHE A 1 168 ? 11.271 -4.642 9.766 1.00 40.50 168 PHE A CA 1
ATOM 1311 C C . PHE A 1 168 ? 12.512 -4.914 10.612 1.00 40.50 168 PHE A C 1
ATOM 1313 O O . PHE A 1 168 ? 13.112 -4.003 11.180 1.00 40.50 168 PHE A O 1
ATOM 1320 N N . THR A 1 169 ? 12.890 -6.185 10.715 1.00 29.22 169 THR A N 1
ATOM 1321 C CA . THR A 1 169 ? 14.314 -6.507 10.818 1.00 29.22 169 THR A CA 1
ATOM 1322 C C . THR A 1 169 ? 14.874 -6.286 9.411 1.00 29.22 169 THR A C 1
ATOM 1324 O O . THR A 1 169 ? 14.338 -6.893 8.482 1.00 29.22 169 THR A O 1
ATOM 1327 N N . PRO A 1 170 ? 15.851 -5.385 9.201 1.00 34.25 170 PRO A N 1
ATOM 1328 C CA . PRO A 1 170 ? 16.550 -5.332 7.925 1.00 34.25 170 PRO A CA 1
ATOM 1329 C C . PRO A 1 170 ? 17.157 -6.716 7.683 1.00 34.25 170 PRO A C 1
ATOM 1331 O O . PRO A 1 170 ? 17.791 -7.262 8.590 1.00 34.25 170 PRO A O 1
ATOM 1334 N N . ILE A 1 171 ? 16.875 -7.294 6.518 1.00 38.31 171 ILE A N 1
ATOM 1335 C CA . ILE A 1 171 ? 17.590 -8.470 6.010 1.00 38.31 171 ILE A CA 1
ATOM 1336 C C . ILE A 1 171 ? 18.983 -8.006 5.588 1.00 38.31 171 ILE A C 1
ATOM 1338 O O . ILE A 1 171 ? 19.059 -6.893 5.016 1.00 38.31 171 ILE A O 1
#

Radius of gyration: 20.22 Å; Cα contacts (8 Å, |Δi|>4): 184; chains: 1; bounding box: 49×29×59 Å

Sequence (171 aa):
MESISPGEIAIELLNHCLRGSRWPEDLLDTLIDEALDEDERLATPATRALFAILIERLGDLFEPRLCDTYAALFSHVLERALPGLEAAALVARYRNVREVRPVEFTPRDIFVLSRVTLGADVAVTSIVLDAARQRFPDAQLWFAGPAKAWQLFESSPGLKHLPAGSLFTPI

Solvent-accessible surface area (backbone atoms only — not comparable to full-atom values): 9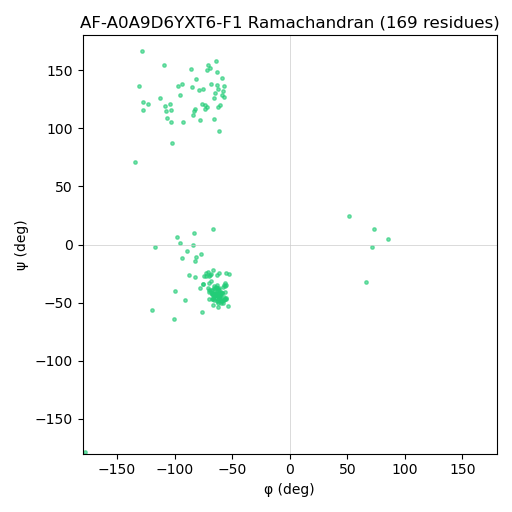896 Å² total; per-residue (Å²): 128,85,81,78,49,45,55,56,49,22,51,51,45,39,52,25,53,76,70,72,43,83,55,64,61,71,59,51,48,51,40,49,52,35,34,68,39,92,51,60,85,47,11,51,56,16,42,47,16,45,41,68,53,27,52,48,48,60,61,74,61,73,46,77,85,44,51,64,54,48,45,51,54,50,24,47,52,43,32,75,75,37,92,94,46,51,31,69,60,49,40,52,51,52,52,62,71,66,56,85,72,85,80,91,69,86,61,64,65,44,80,46,65,56,64,87,43,69,66,49,29,63,71,45,43,48,53,52,53,50,52,46,46,72,75,40,74,87,31,45,40,28,45,33,29,44,70,80,62,45,68,80,50,70,87,43,86,80,56,38,82,39,83,43,76,78,88,69,72,85,128

pLDDT: mean 91.47, std 12.23, range [29.22, 98.31]